Protein AF-A0A922LCE3-F1 (afdb_monomer)

Secondary structure (DSSP, 8-state):
----SPB--EE-SSTTSS-EE-GGGT-SSB-B-TTT-EE--TT-TT---EEEEEE-SS-TT-EEEEEESSSSSS-EEEEESS---SPPEE-SSSTT---EEEEETTTTEEEEESSTTSS-EEEESS-SEEEE-SSS-EEEEBTTB---

Foldseek 3Di:
DPLPAFDWDWDDPPVPPDTDTLVVLVNPGWRFQPLAAKDDQPQCPVWLWIKTKTADPVDNQKIKIWIDRHNRPHIDIAIGNGPQNFYWADDNPDDPQLWTWGAPPPFRFIWIDRHVRNDIDGPDTQFDDWDQDPPRDIATDHVPDGDD

Mean predicted aligned error: 5.99 Å

Organism: Schistosoma haematobium (NCBI:txid6185)

InterPro domains:
  IPR015943 WD40/YVTN repeat-like-containing domain superfamily [G3DSA:2.130.10.10] (3-133)
  IPR031778 Sortilin, N-terminal [PF15902] (8-133)
  IPR036278 Sialidase superfamily [SSF50939] (9-128)
  IPR050310 VPS10-related sortilin family receptors [PTHR12106] (5-132)

Solvent-accessible surface area (backbone atoms only — not comparable to full-atom values): 8826 Å² total; per-residue (Å²): 133,77,73,78,67,72,50,82,44,68,49,52,96,60,91,69,77,53,72,45,81,49,33,66,68,82,37,90,78,40,27,60,36,78,85,50,44,80,38,60,55,87,88,45,83,86,58,37,44,38,40,39,39,24,58,28,89,91,40,80,63,25,18,30,40,35,39,18,72,66,62,71,79,52,59,49,78,31,69,35,94,39,55,76,58,33,62,78,45,60,50,85,89,46,89,88,46,36,34,34,36,33,41,26,75,90,70,21,33,31,33,41,17,77,56,67,58,51,50,77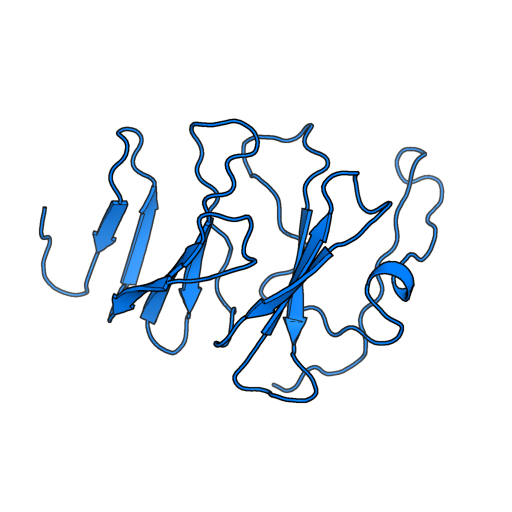,40,83,78,45,72,62,48,73,47,74,51,84,44,101,69,92,40,80,51,63,38,43,97,84,59,89,73,135

Structure (mmCIF, N/CA/C/O backbone):
data_AF-A0A922LCE3-F1
#
_entry.id   AF-A0A922LCE3-F1
#
loop_
_atom_site.group_PDB
_atom_site.id
_atom_site.type_symbol
_atom_site.label_atom_id
_atom_site.label_alt_id
_atom_site.label_comp_id
_atom_site.label_asym_id
_atom_site.label_entity_id
_atom_site.label_seq_id
_atom_site.pdbx_PDB_ins_code
_atom_site.Cartn_x
_atom_site.Cartn_y
_atom_site.Cartn_z
_atom_site.occupancy
_atom_site.B_iso_or_equiv
_atom_site.auth_seq_id
_atom_site.auth_comp_id
_atom_site.auth_asym_id
_atom_site.auth_atom_id
_atom_site.pdbx_PDB_model_num
ATOM 1 N N . SER A 1 1 ? 18.235 3.590 5.991 1.00 52.19 1 SER A N 1
ATOM 2 C CA . SER A 1 1 ? 17.608 3.653 7.325 1.00 52.19 1 SER A CA 1
ATOM 3 C C . SER A 1 1 ? 16.786 2.390 7.493 1.00 52.19 1 SER A C 1
ATOM 5 O O . SER A 1 1 ? 16.007 2.094 6.596 1.00 52.19 1 SER A O 1
ATOM 7 N N . GLY A 1 2 ? 17.032 1.598 8.541 1.00 58.19 2 GLY A N 1
ATOM 8 C CA . GLY A 1 2 ? 16.198 0.432 8.861 1.00 58.19 2 GLY A CA 1
ATOM 9 C C . GLY A 1 2 ? 14.793 0.845 9.327 1.00 58.19 2 GLY A C 1
ATOM 10 O O . GLY A 1 2 ? 14.525 2.044 9.428 1.00 58.19 2 GLY A O 1
ATOM 11 N N . PRO A 1 3 ? 13.911 -0.119 9.634 1.00 68.94 3 PRO A N 1
ATOM 12 C CA . PRO A 1 3 ? 12.499 0.151 9.912 1.00 68.94 3 PRO A CA 1
ATOM 13 C C . PRO A 1 3 ? 12.252 1.015 11.164 1.00 68.94 3 PRO A C 1
ATOM 15 O O . PRO A 1 3 ? 11.207 1.650 11.275 1.00 68.94 3 PRO A O 1
ATOM 18 N N . GLY A 1 4 ? 13.219 1.098 12.084 1.00 76.19 4 GLY A N 1
ATOM 19 C CA . GLY A 1 4 ? 13.083 1.875 13.316 1.00 76.19 4 GLY A CA 1
ATOM 20 C C . GLY A 1 4 ? 12.117 1.215 14.302 1.00 76.19 4 GLY A C 1
ATOM 21 O O . GLY A 1 4 ? 12.155 0.002 14.489 1.00 76.19 4 GLY A O 1
ATOM 22 N N . LEU A 1 5 ? 11.283 2.023 14.959 1.00 85.38 5 LEU A N 1
ATOM 23 C CA . LEU A 1 5 ? 10.246 1.551 15.882 1.00 85.38 5 LEU A CA 1
ATOM 24 C C . LEU A 1 5 ? 9.024 1.023 15.120 1.00 85.38 5 LEU A C 1
ATOM 26 O O . LEU A 1 5 ? 8.759 1.437 13.990 1.00 85.38 5 LEU A O 1
ATOM 30 N N . THR A 1 6 ? 8.255 0.146 15.765 1.00 91.75 6 THR A N 1
ATOM 31 C CA . THR A 1 6 ? 6.968 -0.319 15.239 1.00 91.75 6 THR A CA 1
ATOM 32 C C . THR A 1 6 ? 6.009 0.851 15.032 1.00 91.75 6 THR A C 1
ATOM 34 O O . THR A 1 6 ? 6.065 1.872 15.721 1.00 91.75 6 THR A O 1
ATOM 37 N N . SER A 1 7 ? 5.116 0.699 14.065 1.00 93.56 7 SER A N 1
ATOM 38 C CA . SER A 1 7 ? 4.061 1.656 13.749 1.00 93.56 7 SER A CA 1
ATOM 39 C C . SER A 1 7 ? 2.733 1.201 14.334 1.00 93.56 7 SER A C 1
ATOM 41 O O . SER A 1 7 ? 2.451 0.006 14.384 1.00 93.56 7 SER A O 1
ATOM 43 N N . ASP A 1 8 ? 1.898 2.167 14.705 1.00 94.81 8 ASP A N 1
ATOM 44 C CA . ASP A 1 8 ? 0.532 1.917 15.142 1.00 94.81 8 ASP A CA 1
ATOM 45 C C . ASP A 1 8 ? -0.476 2.561 14.197 1.00 94.81 8 ASP A C 1
ATOM 47 O O . ASP A 1 8 ? -0.274 3.686 13.737 1.00 94.81 8 ASP A O 1
ATOM 51 N N . ILE A 1 9 ? -1.587 1.863 13.954 1.00 94.94 9 ILE A N 1
ATOM 52 C CA . ILE A 1 9 ? -2.735 2.405 13.227 1.00 94.94 9 ILE A CA 1
ATOM 53 C C . ILE A 1 9 ? -3.899 2.544 14.197 1.00 94.94 9 ILE A C 1
ATOM 55 O O . ILE A 1 9 ? -4.252 1.609 14.920 1.00 94.94 9 ILE A O 1
ATOM 59 N N . TYR A 1 10 ? -4.513 3.722 14.176 1.00 96.31 10 TYR A N 1
ATOM 60 C CA . TYR A 1 10 ? -5.716 4.038 14.925 1.00 96.31 10 TYR A CA 1
ATOM 61 C C . TYR A 1 10 ? -6.835 4.405 13.955 1.00 96.31 10 TYR A C 1
ATOM 63 O O . TYR A 1 10 ? -6.602 5.104 12.969 1.00 96.31 10 TYR A O 1
ATOM 71 N N . ARG A 1 11 ? -8.056 3.969 14.257 1.00 96.19 11 ARG A N 1
ATOM 72 C CA . ARG A 1 11 ? -9.256 4.261 13.470 1.00 96.19 11 ARG A CA 1
ATOM 73 C C . ARG A 1 11 ? -10.311 4.941 14.330 1.00 96.19 11 ARG A C 1
ATOM 75 O O . ARG A 1 11 ? -10.467 4.610 15.502 1.00 96.19 11 ARG A O 1
ATOM 82 N N . SER A 1 12 ? -11.044 5.873 13.730 1.00 96.75 12 SER A N 1
ATOM 83 C CA . SER A 1 12 ? -12.212 6.513 14.328 1.00 96.75 12 SER A CA 1
ATOM 84 C C . SER A 1 12 ? -13.442 6.281 13.459 1.00 96.75 12 SER A C 1
ATOM 86 O O . SER A 1 12 ? -13.377 6.476 12.248 1.00 96.75 12 SER A O 1
ATOM 88 N N . ASP A 1 13 ? -14.564 5.945 14.092 1.00 95.88 13 ASP A N 1
ATOM 89 C CA . ASP A 1 13 ? -15.876 5.803 13.443 1.00 95.88 13 ASP A CA 1
ATOM 90 C C . ASP A 1 13 ? -16.853 6.924 13.840 1.00 95.88 13 ASP A C 1
ATOM 92 O O . ASP A 1 13 ? -18.046 6.866 13.556 1.00 95.88 13 ASP A O 1
ATOM 96 N N . ASN A 1 14 ? -16.362 7.964 14.523 1.00 96.44 14 ASN A N 1
ATOM 97 C CA . ASN A 1 14 ? -17.183 9.051 15.060 1.00 96.44 14 ASN A CA 1
ATOM 98 C C . ASN A 1 14 ? -16.578 10.438 14.799 1.00 96.44 14 ASN A C 1
ATOM 100 O O . ASN A 1 14 ? -16.614 11.320 15.661 1.00 96.44 14 ASN A O 1
ATOM 104 N N . ASN A 1 15 ? -16.051 10.633 13.587 1.00 94.19 15 ASN A N 1
ATOM 105 C CA . ASN A 1 15 ? -15.459 11.892 13.122 1.00 94.19 15 ASN A CA 1
ATOM 106 C C . ASN A 1 15 ? -14.289 12.377 13.997 1.00 94.19 15 ASN A C 1
ATOM 108 O O . ASN A 1 15 ? -14.143 13.572 14.244 1.00 94.19 15 ASN A O 1
ATOM 112 N N . GLY A 1 16 ? -13.464 11.448 14.486 1.00 96.38 16 GLY A N 1
ATOM 113 C CA . GLY A 1 16 ? -12.253 11.765 15.242 1.00 96.38 16 GLY A CA 1
ATOM 114 C C . GLY A 1 16 ? -12.477 12.098 16.717 1.00 96.38 16 GLY A C 1
ATOM 115 O O . GLY A 1 16 ? -11.551 12.579 17.362 1.00 96.38 16 GLY A O 1
ATOM 116 N N . LYS A 1 17 ? -13.670 11.855 17.279 1.00 97.81 17 LYS A N 1
ATOM 117 C CA . LYS A 1 17 ? -13.912 12.061 18.720 1.00 97.81 17 LYS A CA 1
ATOM 118 C C . LYS A 1 17 ? -13.204 11.012 19.572 1.00 97.81 17 LYS A C 1
ATOM 120 O O . LYS A 1 17 ? -12.671 11.334 20.628 1.00 97.81 17 LYS A O 1
ATOM 125 N N . THR A 1 18 ? -13.205 9.762 19.119 1.00 97.94 18 THR A N 1
ATOM 126 C CA . THR A 1 18 ? -12.469 8.663 19.749 1.00 97.94 18 THR A CA 1
ATOM 127 C C . THR A 1 18 ? -11.750 7.837 18.699 1.00 97.94 18 THR A C 1
ATOM 129 O O . THR A 1 18 ? -12.181 7.764 17.546 1.00 97.94 18 THR A O 1
ATOM 132 N N . PHE A 1 19 ? -10.672 7.185 19.122 1.00 98.00 19 PHE A N 1
ATOM 133 C CA . PHE A 1 19 ? -9.835 6.351 18.275 1.00 98.00 19 PHE A CA 1
ATOM 134 C C . PHE A 1 19 ? -9.597 4.996 18.936 1.00 98.00 19 PHE A C 1
ATOM 136 O O . PHE A 1 19 ? -9.286 4.930 20.124 1.00 98.00 19 PHE A O 1
ATOM 143 N N . THR A 1 20 ? -9.695 3.931 18.149 1.00 97.31 20 THR A N 1
ATOM 144 C CA . THR A 1 20 ? -9.369 2.563 18.557 1.00 97.31 20 THR A CA 1
ATOM 145 C C . THR A 1 20 ? -8.098 2.133 17.842 1.00 97.31 20 THR A C 1
ATOM 147 O O . THR A 1 20 ? -7.971 2.323 16.631 1.00 97.31 20 THR A O 1
ATOM 150 N N . LYS A 1 21 ? -7.144 1.559 18.581 1.00 96.31 21 LYS A N 1
ATOM 151 C CA . LYS A 1 21 ? -5.937 0.963 18.000 1.00 96.31 21 LYS A CA 1
ATOM 152 C C . LYS A 1 21 ? -6.323 -0.306 17.239 1.00 96.31 21 LYS A C 1
ATOM 154 O O . LYS A 1 21 ? -6.876 -1.224 17.834 1.00 96.31 21 LYS A O 1
ATOM 159 N N . ILE A 1 22 ? -6.017 -0.355 15.946 1.00 95.81 22 ILE A N 1
ATOM 160 C CA . ILE A 1 22 ? -6.359 -1.471 15.049 1.00 95.81 22 ILE A CA 1
ATOM 161 C C . ILE A 1 22 ? -5.128 -2.169 14.461 1.00 95.81 22 ILE A C 1
ATOM 163 O O . ILE A 1 22 ? -5.279 -3.044 13.616 1.00 95.81 22 ILE A O 1
ATOM 167 N N . THR A 1 23 ? -3.913 -1.831 14.919 1.00 95.00 23 THR A N 1
ATOM 168 C CA . THR A 1 23 ? -2.650 -2.417 14.428 1.00 95.00 23 THR A CA 1
ATOM 169 C C . THR A 1 23 ? -2.700 -3.946 14.347 1.00 95.00 23 THR A C 1
ATOM 171 O O . THR A 1 23 ? -2.267 -4.510 13.352 1.00 95.00 23 THR A O 1
ATOM 174 N N . GLN A 1 24 ? -3.314 -4.608 15.337 1.00 92.81 24 GLN A N 1
ATOM 175 C CA . GLN A 1 24 ? -3.430 -6.071 15.408 1.00 92.81 24 GLN A CA 1
ATOM 176 C C . GLN A 1 24 ? -4.091 -6.707 14.175 1.00 92.81 24 GLN A C 1
ATOM 178 O O . GLN A 1 24 ? -3.782 -7.850 13.855 1.00 92.81 24 GLN A O 1
ATOM 183 N N . GLN A 1 25 ? -4.945 -5.979 13.448 1.00 92.88 25 GLN A N 1
ATOM 184 C CA . GLN A 1 25 ? -5.568 -6.470 12.214 1.00 92.88 25 GLN A CA 1
ATOM 185 C C . GLN A 1 25 ? -4.568 -6.608 11.053 1.00 92.88 25 GLN A C 1
ATOM 187 O O . GLN A 1 25 ? -4.802 -7.384 10.134 1.00 92.88 25 GLN A O 1
ATOM 192 N N . LEU A 1 26 ? -3.453 -5.871 11.094 1.00 92.38 26 LEU A N 1
ATOM 193 C CA . LEU A 1 26 ? -2.353 -5.955 10.128 1.00 92.38 26 LEU A CA 1
ATOM 194 C C . LEU A 1 26 ? -1.208 -6.854 10.641 1.00 92.38 26 LEU A C 1
ATOM 196 O O . LEU A 1 26 ? -0.261 -7.142 9.909 1.00 92.38 26 LEU A O 1
ATOM 200 N N . GLY A 1 27 ? -1.287 -7.296 11.897 1.00 88.00 27 GLY A N 1
ATOM 201 C CA . GLY A 1 27 ? -0.236 -8.006 12.623 1.00 88.00 27 GLY A CA 1
ATOM 202 C C . GLY A 1 27 ? 0.273 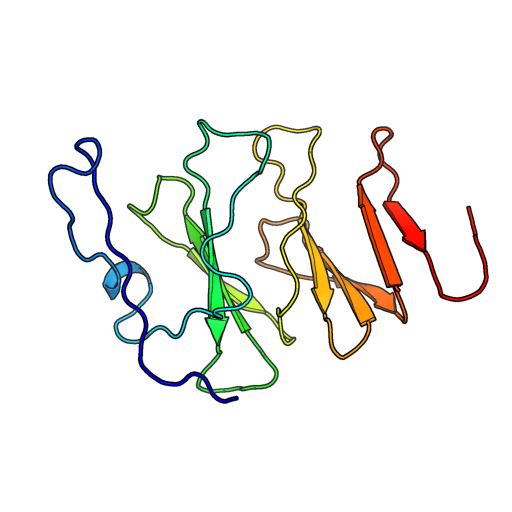-7.216 13.831 1.00 88.00 27 GLY A C 1
ATOM 203 O O . GLY A 1 27 ? 0.133 -6.000 13.918 1.00 88.00 27 GLY A O 1
ATOM 204 N N . GLU A 1 28 ? 0.873 -7.908 14.798 1.00 81.25 28 GLU A N 1
ATOM 205 C CA . GLU A 1 28 ? 1.267 -7.294 16.077 1.00 81.25 28 GLU A CA 1
ATOM 206 C C . GLU A 1 28 ? 2.435 -6.303 15.958 1.00 81.25 28 GLU A C 1
ATOM 208 O O . GLU A 1 28 ? 2.550 -5.387 16.769 1.00 81.25 28 GLU A O 1
ATOM 213 N N . SER A 1 29 ? 3.300 -6.469 14.954 1.00 89.75 29 SER A N 1
ATOM 214 C CA . SER A 1 29 ? 4.457 -5.603 14.709 1.00 89.75 29 SER A CA 1
ATOM 215 C C . SER A 1 29 ? 4.564 -5.266 13.227 1.00 89.75 29 SER A C 1
ATOM 217 O O . SER A 1 29 ? 5.059 -6.058 12.428 1.00 89.75 29 SER A O 1
ATOM 219 N N . ILE A 1 30 ? 4.098 -4.072 12.861 1.00 93.81 30 ILE A N 1
ATOM 220 C CA . ILE A 1 30 ? 4.245 -3.518 11.512 1.00 93.81 30 ILE A CA 1
ATOM 221 C C . ILE A 1 30 ? 5.200 -2.328 11.532 1.00 93.81 30 ILE A C 1
ATOM 223 O O . ILE A 1 30 ? 5.320 -1.619 12.530 1.00 93.81 30 ILE A O 1
ATOM 227 N N . TYR A 1 31 ? 5.860 -2.083 10.407 1.00 94.94 31 TYR A N 1
ATOM 228 C CA . TYR A 1 31 ? 6.804 -0.983 10.243 1.00 94.94 31 TYR A CA 1
ATOM 229 C C . TYR A 1 31 ? 6.434 -0.246 8.966 1.00 94.94 31 TYR A C 1
ATOM 231 O O . TYR A 1 31 ? 6.884 -0.612 7.882 1.00 94.94 31 TYR A O 1
ATOM 239 N N . ILE A 1 32 ? 5.553 0.744 9.087 1.00 94.12 32 ILE A N 1
ATOM 240 C CA . ILE A 1 32 ? 5.053 1.503 7.942 1.00 94.12 32 ILE A CA 1
ATOM 241 C C . ILE A 1 32 ? 6.198 2.348 7.384 1.00 94.12 32 ILE A C 1
ATOM 243 O O . ILE A 1 32 ? 6.895 3.049 8.124 1.00 94.12 32 ILE A O 1
ATOM 247 N N . ARG A 1 33 ? 6.390 2.294 6.065 1.00 91.44 33 ARG A N 1
ATOM 248 C CA . ARG A 1 33 ? 7.351 3.141 5.360 1.00 91.44 33 ARG A CA 1
ATOM 249 C C . ARG A 1 33 ? 6.915 4.595 5.469 1.00 91.44 33 ARG A C 1
ATOM 251 O O . ARG A 1 33 ? 5.821 4.963 5.035 1.00 91.44 33 ARG A O 1
ATOM 258 N N . ARG A 1 34 ? 7.767 5.434 6.060 1.00 87.62 34 ARG A N 1
ATOM 259 C CA . ARG A 1 34 ? 7.446 6.849 6.311 1.00 87.62 34 ARG A CA 1
ATOM 260 C C . ARG A 1 34 ? 7.270 7.627 5.013 1.00 87.62 34 ARG A C 1
ATOM 262 O O . ARG A 1 34 ? 6.443 8.529 4.962 1.00 87.62 34 ARG A O 1
ATOM 269 N N . GLU A 1 35 ? 8.026 7.256 3.986 1.00 86.88 35 GLU A N 1
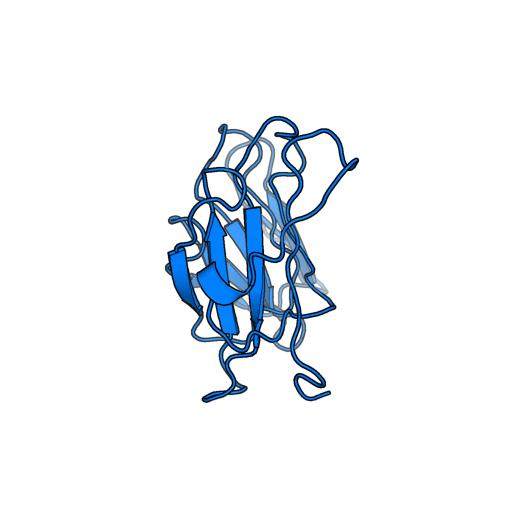ATOM 270 C CA . GLU A 1 35 ? 7.950 7.820 2.643 1.00 86.88 35 GLU A CA 1
ATOM 271 C C . GLU A 1 35 ? 6.595 7.559 1.968 1.00 86.88 35 GLU A C 1
ATOM 273 O O . GLU A 1 35 ? 6.143 8.380 1.171 1.00 86.88 35 GLU A O 1
ATOM 278 N N . ASN A 1 36 ? 5.910 6.468 2.331 1.00 90.38 36 ASN A N 1
ATOM 279 C CA . ASN A 1 36 ? 4.625 6.088 1.754 1.00 90.38 36 ASN A CA 1
ATOM 280 C C . ASN A 1 36 ? 3.432 6.571 2.578 1.00 90.38 36 ASN A C 1
ATOM 282 O O . ASN A 1 36 ? 2.452 7.036 1.994 1.00 90.38 36 ASN A O 1
ATOM 286 N N . GLY A 1 37 ? 3.500 6.432 3.906 1.00 88.88 37 GLY A N 1
ATOM 287 C CA . GLY A 1 37 ? 2.370 6.677 4.798 1.00 88.88 37 GLY A CA 1
ATOM 288 C C . GLY A 1 37 ? 1.152 5.808 4.460 1.00 88.88 37 GLY A C 1
ATOM 289 O O . GLY A 1 37 ? 1.280 4.656 4.046 1.00 88.88 37 GLY A O 1
ATOM 290 N N . LEU A 1 38 ? -0.039 6.379 4.646 1.00 93.00 38 LEU A N 1
ATOM 291 C CA . LEU A 1 38 ? -1.315 5.777 4.264 1.00 93.00 38 LEU A CA 1
ATOM 292 C C . LEU A 1 38 ? -1.754 6.351 2.915 1.00 93.00 38 LEU A C 1
ATOM 294 O O . LEU A 1 38 ? -1.892 7.567 2.767 1.00 93.00 38 LEU A O 1
ATOM 298 N N . GLN A 1 39 ? -1.968 5.477 1.935 1.00 94.62 39 GLN A N 1
ATOM 299 C CA . GLN A 1 39 ? -2.262 5.858 0.557 1.00 94.62 39 GLN A CA 1
ATOM 300 C C . GLN A 1 39 ? -3.700 5.532 0.179 1.00 94.62 39 GLN A C 1
ATOM 302 O O . GLN A 1 39 ? -4.308 4.604 0.705 1.00 94.62 39 GLN A O 1
ATOM 307 N N . ARG A 1 40 ? -4.256 6.324 -0.737 1.00 93.56 40 ARG A N 1
ATOM 308 C CA . ARG A 1 40 ? -5.629 6.179 -1.224 1.00 93.56 40 ARG A CA 1
ATOM 309 C C . ARG A 1 40 ? -5.767 6.729 -2.634 1.00 93.56 40 ARG A C 1
ATOM 311 O O . ARG A 1 40 ? -4.976 7.578 -3.056 1.00 93.56 40 ARG A O 1
ATOM 318 N N . HIS A 1 41 ? -6.849 6.353 -3.302 1.00 91.12 41 HIS A N 1
ATOM 319 C CA . HIS A 1 41 ? -7.272 6.965 -4.560 1.00 91.12 41 HIS A CA 1
ATOM 320 C C . HIS A 1 41 ? -7.494 8.474 -4.393 1.00 91.12 41 HIS A C 1
ATOM 322 O O . HIS A 1 41 ? -8.422 8.918 -3.716 1.00 91.12 41 HIS A O 1
ATOM 328 N N . GLN A 1 42 ? -6.657 9.287 -5.041 1.00 83.25 42 GLN A N 1
ATOM 329 C CA . GLN A 1 42 ? -6.659 10.750 -4.871 1.00 83.25 42 GLN A CA 1
ATOM 330 C C . GLN A 1 42 ? -7.978 11.407 -5.321 1.00 83.25 42 GLN A C 1
ATOM 332 O O . GLN A 1 42 ? -8.398 12.414 -4.747 1.00 83.25 42 GLN A O 1
ATOM 337 N N . ASN A 1 43 ? -8.654 10.804 -6.304 1.00 84.31 43 ASN A N 1
ATOM 338 C CA . ASN A 1 43 ? -9.889 11.318 -6.903 1.00 84.31 43 ASN A CA 1
ATOM 339 C C . ASN A 1 43 ? -11.170 10.696 -6.319 1.00 84.31 43 ASN A C 1
ATOM 341 O O . ASN A 1 43 ? -12.262 11.061 -6.742 1.00 84.31 43 ASN A O 1
ATOM 345 N N . GLN A 1 44 ? -11.064 9.773 -5.357 1.00 88.25 44 GLN A N 1
ATOM 346 C CA . GLN A 1 44 ? -12.200 9.009 -4.823 1.00 88.25 44 GLN A CA 1
ATOM 347 C C . GLN A 1 44 ? -12.264 9.177 -3.302 1.00 88.25 44 GLN A C 1
ATOM 349 O O . GLN A 1 44 ? -11.937 8.280 -2.531 1.00 88.25 44 GLN A O 1
ATOM 354 N N . ARG A 1 45 ? -12.607 10.391 -2.856 1.00 82.50 45 ARG A N 1
ATOM 355 C CA . ARG A 1 45 ? -12.511 10.794 -1.438 1.00 82.50 45 ARG A CA 1
ATOM 356 C C . ARG A 1 45 ? -13.484 10.065 -0.513 1.00 82.50 45 ARG A C 1
ATOM 358 O O . ARG A 1 45 ? -13.228 10.024 0.685 1.00 82.50 45 ARG A O 1
ATOM 365 N N . ASP A 1 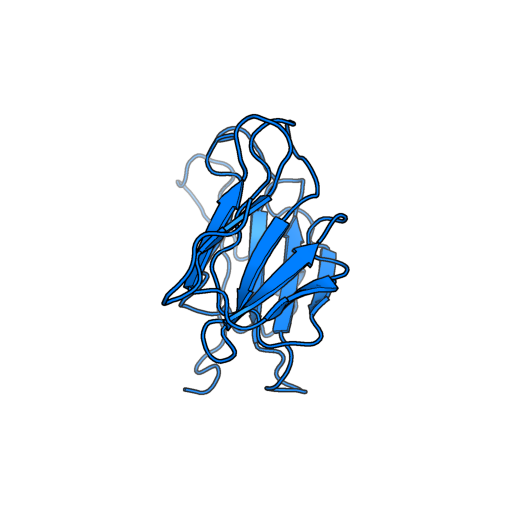46 ? -14.575 9.549 -1.066 1.00 88.94 46 ASP A N 1
ATOM 366 C CA . ASP A 1 46 ? -15.588 8.734 -0.396 1.00 88.94 46 ASP A CA 1
ATOM 367 C C . ASP A 1 46 ? -15.212 7.244 -0.337 1.00 88.94 46 ASP A C 1
ATOM 369 O O . ASP A 1 46 ? -15.907 6.465 0.316 1.00 88.94 46 ASP A O 1
ATOM 373 N N . SER A 1 47 ? -14.126 6.841 -1.007 1.00 93.25 47 SER A N 1
ATOM 374 C CA . SER A 1 47 ? -13.630 5.471 -0.952 1.00 93.25 47 SER A CA 1
ATOM 375 C C . SER A 1 47 ? -13.157 5.109 0.453 1.00 93.25 47 SER A C 1
ATOM 377 O O . SER A 1 47 ? -12.509 5.895 1.149 1.00 93.25 47 SER A O 1
ATOM 379 N N . LYS A 1 48 ? -13.462 3.870 0.831 1.00 95.00 48 LYS A N 1
ATOM 380 C CA . LYS A 1 48 ? -12.953 3.205 2.028 1.00 95.00 48 LYS A CA 1
ATOM 381 C C . LYS A 1 48 ? -11.705 2.362 1.748 1.00 95.00 48 LYS A C 1
ATOM 383 O O . LYS A 1 48 ? -11.169 1.764 2.677 1.00 95.00 48 LYS A O 1
ATOM 388 N N . GLU A 1 49 ? -11.254 2.334 0.494 1.00 96.56 49 GLU A N 1
ATOM 389 C CA . GLU A 1 49 ? -10.077 1.588 0.080 1.00 96.56 49 GLU A CA 1
ATOM 390 C C . GLU A 1 49 ? -8.792 2.348 0.417 1.00 96.56 49 GLU A C 1
ATOM 392 O O . GLU A 1 49 ? -8.595 3.483 -0.035 1.00 96.56 49 GLU A O 1
ATOM 397 N N . LEU A 1 50 ? -7.925 1.728 1.218 1.00 96.25 50 LEU A N 1
ATOM 398 C CA . LEU A 1 50 ? -6.667 2.310 1.683 1.00 96.25 50 LEU A CA 1
ATOM 399 C C . LEU A 1 50 ? -5.531 1.296 1.554 1.00 96.25 50 LEU A C 1
ATOM 401 O O . LEU A 1 50 ? -5.720 0.097 1.750 1.00 96.25 50 LEU A O 1
ATOM 405 N N . PHE A 1 51 ? -4.333 1.812 1.298 1.00 97.44 51 PHE A N 1
ATOM 406 C CA . PHE A 1 51 ? -3.114 1.034 1.120 1.00 97.44 51 PHE A CA 1
ATOM 407 C C . PHE A 1 51 ? -2.077 1.479 2.145 1.00 97.44 51 PHE A C 1
ATOM 409 O O . PHE A 1 51 ? -1.834 2.675 2.327 1.00 97.44 51 PHE A O 1
ATOM 416 N N . VAL A 1 52 ? -1.437 0.517 2.795 1.00 97.06 52 VAL A N 1
ATOM 417 C CA . VAL A 1 52 ? -0.339 0.748 3.733 1.00 97.06 52 VAL A CA 1
ATOM 418 C C . VAL A 1 52 ? 0.848 -0.086 3.288 1.00 97.06 52 VAL A C 1
ATOM 420 O O . VAL A 1 52 ? 0.729 -1.290 3.077 1.00 97.06 52 VAL A O 1
ATOM 423 N N . ILE A 1 53 ? 2.001 0.561 3.144 1.00 96.44 53 ILE A N 1
ATOM 424 C CA . ILE A 1 53 ? 3.234 -0.095 2.715 1.00 96.44 53 ILE A CA 1
ATOM 425 C C . ILE A 1 53 ? 4.165 -0.196 3.916 1.00 96.44 53 ILE A C 1
ATOM 427 O O . ILE A 1 53 ? 4.454 0.797 4.585 1.00 96.44 53 ILE A O 1
ATOM 431 N N . CYS A 1 54 ? 4.647 -1.404 4.173 1.00 95.62 54 CYS A N 1
ATOM 432 C CA . CYS A 1 54 ? 5.507 -1.732 5.296 1.00 95.62 54 CYS A CA 1
ATOM 433 C C . CYS A 1 54 ? 6.845 -2.305 4.823 1.00 95.62 54 CYS A C 1
ATOM 435 O O . CYS A 1 54 ? 6.959 -2.888 3.739 1.00 95.62 54 CYS A O 1
ATOM 437 N N . TYR A 1 55 ? 7.864 -2.184 5.672 1.00 94.50 55 TYR A N 1
ATOM 438 C CA . TYR A 1 55 ? 9.068 -2.998 5.544 1.00 94.50 55 TYR A CA 1
ATOM 439 C C . TYR A 1 55 ? 8.717 -4.478 5.722 1.00 94.50 55 TYR A C 1
ATOM 441 O O . TYR A 1 55 ? 7.899 -4.833 6.574 1.00 94.50 55 TYR A O 1
ATOM 449 N N . ASP A 1 56 ? 9.369 -5.335 4.944 1.00 93.69 56 ASP A N 1
ATOM 450 C CA . ASP A 1 56 ? 9.460 -6.755 5.254 1.00 93.69 56 ASP A CA 1
ATOM 451 C C . ASP A 1 56 ? 10.667 -6.957 6.188 1.00 93.69 56 ASP A C 1
ATOM 453 O O . ASP A 1 56 ? 11.811 -6.666 5.829 1.00 93.69 56 ASP A O 1
ATOM 457 N N . VAL A 1 57 ? 10.392 -7.366 7.429 1.00 89.88 57 VAL A N 1
ATOM 458 C CA . VAL A 1 57 ? 11.404 -7.526 8.489 1.00 89.88 57 VAL A CA 1
ATOM 459 C C . VAL A 1 57 ? 12.288 -8.743 8.226 1.00 89.88 57 VAL A C 1
ATOM 461 O O . VAL A 1 57 ? 13.456 -8.748 8.609 1.00 89.88 57 VAL A O 1
ATOM 464 N N . GLU A 1 58 ? 11.750 -9.755 7.546 1.00 91.00 58 GLU A N 1
ATOM 465 C CA . GLU A 1 58 ? 12.478 -10.975 7.204 1.00 91.00 58 GLU A CA 1
ATOM 466 C C . GLU A 1 58 ? 13.341 -10.770 5.957 1.00 91.00 58 GLU A C 1
ATOM 468 O O . GLU A 1 58 ? 14.384 -11.408 5.804 1.00 91.00 58 GLU A O 1
ATOM 473 N N . ASN A 1 59 ? 12.938 -9.855 5.068 1.00 92.69 59 ASN A N 1
ATOM 474 C CA . ASN A 1 59 ? 13.668 -9.573 3.842 1.00 92.69 59 ASN A CA 1
ATOM 475 C C . ASN A 1 59 ? 13.637 -8.090 3.446 1.00 92.69 59 ASN A C 1
ATOM 477 O O . ASN A 1 59 ? 12.714 -7.603 2.799 1.00 92.69 59 ASN A O 1
ATOM 481 N N . THR A 1 60 ? 14.739 -7.388 3.706 1.00 90.19 60 THR A N 1
ATOM 482 C CA . THR A 1 60 ? 14.876 -5.947 3.432 1.00 90.19 60 THR A CA 1
ATOM 483 C C . THR A 1 60 ? 14.874 -5.566 1.947 1.00 90.19 60 THR A C 1
ATOM 485 O O . THR A 1 60 ? 14.755 -4.382 1.626 1.00 90.19 60 THR A O 1
ATOM 488 N N . THR A 1 61 ? 14.994 -6.543 1.040 1.00 92.62 61 THR A N 1
ATOM 489 C CA . THR A 1 61 ? 14.878 -6.341 -0.418 1.00 92.62 61 THR A CA 1
ATOM 490 C C . THR A 1 61 ? 13.431 -6.396 -0.911 1.00 92.62 61 THR A C 1
ATOM 492 O O . THR A 1 61 ? 13.162 -6.106 -2.073 1.00 92.62 61 THR A O 1
ATOM 495 N N . ARG A 1 62 ? 12.494 -6.743 -0.025 1.00 95.00 62 ARG A N 1
ATOM 496 C CA . ARG A 1 62 ? 11.060 -6.838 -0.288 1.00 95.00 62 ARG A CA 1
ATOM 497 C C . ARG A 1 62 ? 10.296 -5.788 0.507 1.00 95.00 62 ARG A C 1
ATOM 499 O O . ARG A 1 62 ? 10.842 -5.048 1.331 1.00 95.00 62 ARG A O 1
ATOM 506 N N . SER A 1 63 ? 9.006 -5.691 0.227 1.00 96.19 63 SER A N 1
ATOM 507 C CA . SER A 1 63 ? 8.068 -4.899 1.020 1.00 96.19 63 SER A CA 1
ATOM 508 C C . SER A 1 63 ? 6.802 -5.698 1.266 1.00 96.19 63 SER A C 1
ATOM 510 O O . SER A 1 63 ? 6.505 -6.647 0.544 1.00 96.19 63 SER A O 1
ATOM 512 N N . MET A 1 64 ? 6.037 -5.292 2.270 1.00 96.62 64 MET A N 1
ATOM 513 C CA . MET A 1 64 ? 4.682 -5.790 2.472 1.00 96.62 64 MET A CA 1
ATOM 514 C C . MET A 1 64 ? 3.702 -4.682 2.120 1.00 96.62 64 MET A C 1
ATOM 516 O O . MET A 1 64 ? 3.924 -3.527 2.482 1.00 96.62 64 MET A O 1
ATOM 520 N N . ILE A 1 65 ? 2.617 -5.032 1.442 1.00 97.62 65 ILE A N 1
ATOM 521 C CA . ILE A 1 65 ? 1.490 -4.130 1.230 1.00 97.62 65 ILE A CA 1
ATOM 522 C C . ILE A 1 65 ? 0.263 -4.694 1.938 1.00 97.62 65 ILE A C 1
ATOM 524 O O . ILE A 1 65 ? 0.012 -5.900 1.913 1.00 97.62 65 ILE A O 1
ATOM 528 N N . PHE A 1 66 ? -0.464 -3.809 2.606 1.00 97.69 66 PHE A N 1
ATOM 529 C CA . PHE A 1 66 ? -1.736 -4.092 3.245 1.00 97.69 66 PHE A CA 1
ATOM 530 C C . PHE A 1 66 ? -2.811 -3.255 2.570 1.00 97.69 66 PHE A C 1
ATOM 532 O O . PHE A 1 66 ? -2.632 -2.046 2.409 1.00 97.69 66 PHE A O 1
ATOM 539 N N . VAL A 1 67 ? -3.916 -3.892 2.199 1.00 97.56 67 VAL A N 1
ATOM 540 C CA . VAL A 1 67 ? -5.050 -3.245 1.536 1.00 97.56 67 VAL A CA 1
ATOM 541 C C . VAL A 1 67 ? -6.302 -3.498 2.352 1.00 97.56 67 VAL A C 1
ATOM 543 O O . VAL A 1 67 ? -6.554 -4.619 2.779 1.00 97.56 67 VAL A O 1
ATOM 546 N N . THR A 1 68 ? -7.082 -2.457 2.587 1.00 97.31 68 THR A N 1
ATOM 547 C CA . THR A 1 68 ? -8.437 -2.567 3.132 1.00 97.31 68 THR A CA 1
ATOM 548 C C . THR A 1 68 ? -9.400 -2.007 2.108 1.00 97.31 68 THR A C 1
ATOM 550 O O . THR A 1 68 ? -9.058 -1.023 1.465 1.00 97.31 68 THR A O 1
ATOM 553 N N . GLU A 1 69 ? -10.587 -2.592 1.978 1.00 96.44 69 GLU A N 1
ATOM 554 C CA . GLU A 1 69 ? -11.685 -2.079 1.141 1.00 96.44 69 GLU A CA 1
ATOM 555 C C . GLU A 1 69 ? -12.839 -1.511 1.995 1.00 96.44 69 GLU A C 1
ATOM 557 O O . GLU A 1 69 ? -13.773 -0.889 1.487 1.00 96.44 69 GLU A O 1
ATOM 562 N N . ASP A 1 70 ? -12.772 -1.691 3.318 1.00 96.06 70 ASP A N 1
ATOM 563 C CA . ASP A 1 70 ? -13.856 -1.425 4.269 1.00 96.06 70 ASP A CA 1
ATOM 564 C C . ASP A 1 70 ? -13.484 -0.395 5.351 1.00 96.06 70 ASP A C 1
ATOM 566 O O . ASP A 1 70 ? -14.134 -0.303 6.399 1.00 96.06 70 ASP A O 1
ATOM 570 N N . GLY A 1 71 ? -12.468 0.429 5.077 1.00 94.56 71 GLY A N 1
ATOM 571 C CA . GLY A 1 71 ? -12.076 1.559 5.917 1.00 94.56 71 GLY A CA 1
ATOM 572 C C . GLY A 1 71 ? -11.228 1.143 7.113 1.00 94.56 71 GLY A C 1
ATOM 573 O O . GLY A 1 71 ? -11.219 1.834 8.131 1.00 94.56 71 GLY A O 1
ATOM 574 N N . GLY A 1 72 ? -10.536 0.010 7.004 1.00 95.38 72 GLY A N 1
ATOM 575 C CA . GLY A 1 72 ? -9.711 -0.561 8.058 1.00 95.38 72 GLY A CA 1
ATOM 576 C C . GLY A 1 72 ? -10.523 -1.341 9.086 1.00 95.38 72 GLY A C 1
ATOM 577 O O . GLY A 1 72 ? -10.242 -1.249 10.279 1.00 95.38 72 GLY A O 1
ATOM 578 N N . SER A 1 73 ? -11.580 -2.039 8.660 1.00 94.75 73 SER A N 1
ATOM 579 C CA . SER A 1 73 ? -12.224 -3.087 9.469 1.00 94.75 73 SER A CA 1
ATOM 580 C C . SER A 1 73 ? -11.541 -4.434 9.236 1.00 94.75 73 SER A C 1
ATOM 582 O O . SER A 1 73 ? -11.326 -5.183 10.187 1.00 94.75 73 SER A O 1
ATOM 584 N N . THR A 1 74 ? -11.173 -4.713 7.986 1.00 95.88 74 THR A N 1
ATOM 585 C CA . THR A 1 74 ? -10.395 -5.877 7.564 1.00 95.88 74 THR A CA 1
ATOM 586 C C . THR A 1 74 ? -9.263 -5.452 6.630 1.00 95.88 74 THR A C 1
ATOM 588 O O . THR A 1 74 ? -9.338 -4.413 5.970 1.00 95.88 74 THR A O 1
ATOM 591 N N . TRP A 1 75 ? -8.187 -6.241 6.612 1.00 97.12 75 TRP A N 1
ATOM 592 C CA . TRP A 1 75 ? -6.990 -5.976 5.819 1.00 97.12 75 TRP A CA 1
ATOM 593 C C . TRP A 1 75 ? -6.502 -7.255 5.147 1.00 97.12 75 TRP A C 1
ATOM 595 O O . TRP A 1 75 ? -6.397 -8.303 5.783 1.00 97.12 75 TRP A O 1
ATOM 605 N N . GLU A 1 76 ? -6.146 -7.153 3.873 1.00 97.06 76 GLU A N 1
ATOM 606 C CA . GLU A 1 76 ? -5.461 -8.191 3.118 1.00 97.06 76 GLU A CA 1
ATOM 607 C C . GLU A 1 76 ? -3.972 -7.854 3.015 1.00 97.06 76 GLU A C 1
ATOM 609 O O . GLU A 1 76 ? -3.597 -6.725 2.699 1.00 97.06 76 GLU A O 1
ATOM 614 N N . ARG A 1 77 ? -3.112 -8.840 3.283 1.00 96.50 77 ARG A N 1
ATOM 615 C CA . ARG A 1 77 ? -1.651 -8.707 3.240 1.00 96.50 77 ARG A CA 1
ATOM 616 C C . ARG A 1 77 ? -1.101 -9.372 1.983 1.00 96.50 77 ARG A C 1
ATOM 618 O O . ARG A 1 77 ? -1.439 -10.514 1.698 1.00 96.50 77 ARG A O 1
ATOM 625 N N . SER A 1 78 ? -0.183 -8.703 1.289 1.00 97.25 78 SER A N 1
ATOM 626 C CA . SER A 1 78 ? 0.548 -9.256 0.142 1.00 97.25 78 SER A CA 1
ATOM 627 C C . SER A 1 78 ? 2.042 -8.942 0.210 1.00 97.25 78 SER A C 1
ATOM 629 O O . SER A 1 78 ? 2.454 -7.890 0.707 1.00 97.25 78 SER A O 1
ATOM 631 N N . SER A 1 79 ? 2.869 -9.873 -0.272 1.00 96.75 79 SER A N 1
ATOM 632 C CA . SER A 1 79 ? 4.318 -9.685 -0.390 1.00 96.75 79 SER A CA 1
ATOM 633 C C . SER A 1 79 ? 4.669 -9.033 -1.719 1.00 96.75 79 SER A C 1
ATOM 635 O O . SER A 1 79 ? 4.257 -9.517 -2.772 1.00 96.75 79 SER A O 1
ATOM 637 N N . VAL A 1 80 ? 5.496 -7.997 -1.679 1.00 97.44 80 VAL A N 1
ATOM 638 C CA . VAL A 1 80 ? 5.991 -7.288 -2.858 1.00 97.44 80 VAL A CA 1
ATOM 639 C C . VAL A 1 80 ? 7.454 -7.684 -3.083 1.00 97.44 80 VAL A C 1
ATOM 641 O O . VAL A 1 80 ? 8.275 -7.488 -2.184 1.00 97.44 80 VAL A O 1
ATOM 644 N N . PRO A 1 81 ? 7.821 -8.240 -4.254 1.00 96.06 81 PRO A N 1
ATOM 645 C CA . PRO A 1 81 ? 9.138 -8.845 -4.478 1.00 96.06 81 PRO A CA 1
ATOM 646 C C . PRO A 1 81 ? 10.277 -7.829 -4.692 1.00 96.06 81 PRO A C 1
ATOM 648 O O . PRO A 1 81 ? 11.352 -8.217 -5.139 1.00 96.06 81 PRO A O 1
ATOM 651 N N . PHE A 1 82 ? 10.051 -6.550 -4.387 1.00 96.25 82 PHE A N 1
ATOM 652 C CA . PHE A 1 82 ? 11.016 -5.455 -4.499 1.00 96.25 82 PHE A CA 1
ATOM 653 C C . PHE A 1 82 ? 10.784 -4.415 -3.390 1.00 96.25 82 PHE A C 1
ATOM 655 O O . PHE A 1 82 ? 9.831 -4.498 -2.601 1.00 96.25 82 PHE A O 1
ATOM 662 N N . VAL A 1 83 ? 11.652 -3.406 -3.324 1.00 95.44 83 VAL A N 1
ATOM 663 C CA . VAL A 1 83 ? 11.500 -2.290 -2.388 1.00 95.44 83 VAL A CA 1
ATOM 664 C C . VAL A 1 83 ? 10.472 -1.303 -2.943 1.00 95.44 83 VAL A C 1
ATOM 666 O O . VAL A 1 83 ? 10.771 -0.468 -3.790 1.00 95.44 83 VAL A O 1
ATOM 669 N N . LEU A 1 84 ? 9.242 -1.374 -2.439 1.00 95.88 84 LEU A N 1
ATOM 670 C CA . LEU A 1 84 ? 8.161 -0.464 -2.799 1.00 95.88 84 LEU A CA 1
ATOM 671 C C . LEU A 1 84 ? 8.340 0.880 -2.074 1.00 95.88 84 LEU A C 1
ATOM 673 O O . LEU A 1 84 ? 7.696 1.127 -1.060 1.00 95.88 84 LEU A O 1
ATOM 677 N N . SER A 1 85 ? 9.263 1.719 -2.550 1.00 92.69 85 SER A N 1
ATOM 678 C CA . SER A 1 85 ? 9.554 3.032 -1.945 1.00 92.69 85 SER A CA 1
ATOM 679 C C . SER A 1 85 ? 8.773 4.187 -2.574 1.00 92.69 85 SER A C 1
ATOM 681 O O . SER A 1 85 ? 8.532 5.193 -1.916 1.00 92.69 85 SER A O 1
ATOM 683 N N . GLY A 1 86 ? 8.352 4.051 -3.833 1.00 92.50 86 GLY A N 1
ATOM 684 C CA . GLY A 1 86 ? 7.609 5.089 -4.539 1.00 92.50 86 GLY A CA 1
ATOM 685 C C . GLY A 1 86 ? 6.157 5.219 -4.086 1.00 92.50 86 GLY A C 1
ATOM 686 O O . GLY A 1 86 ? 5.534 4.270 -3.604 1.00 92.50 86 GLY A O 1
ATOM 687 N N . GLN A 1 87 ? 5.594 6.407 -4.299 1.00 93.94 87 GLN A N 1
ATOM 688 C CA . GLN A 1 87 ? 4.163 6.671 -4.143 1.00 93.94 87 GLN A CA 1
ATOM 689 C C . GLN A 1 87 ? 3.334 5.864 -5.154 1.00 93.94 87 GLN A C 1
ATOM 691 O O . GLN A 1 87 ? 3.697 5.775 -6.328 1.00 93.94 87 GLN A O 1
ATOM 696 N N . LEU A 1 88 ? 2.195 5.327 -4.715 1.00 95.19 88 LEU A N 1
ATOM 697 C CA . LEU A 1 88 ? 1.246 4.635 -5.579 1.00 95.19 88 LEU A CA 1
ATOM 698 C C . LEU A 1 88 ? 0.472 5.650 -6.424 1.00 95.19 88 LEU A C 1
ATOM 700 O O . LEU A 1 88 ? -0.142 6.594 -5.918 1.00 95.19 88 LEU A O 1
ATOM 704 N N . ARG A 1 89 ? 0.470 5.435 -7.738 1.00 94.62 89 ARG A N 1
ATOM 705 C CA . ARG A 1 89 ? -0.354 6.180 -8.689 1.00 94.62 89 ARG A CA 1
ATOM 706 C C . ARG A 1 89 ? -1.483 5.296 -9.184 1.00 94.62 89 ARG A C 1
ATOM 708 O O . ARG A 1 89 ? -1.288 4.427 -10.033 1.00 94.62 89 ARG A O 1
ATOM 715 N N . PHE A 1 90 ? -2.671 5.559 -8.666 1.00 93.81 90 PHE A N 1
ATOM 716 C CA . PHE A 1 90 ? -3.892 4.836 -9.002 1.00 93.81 90 PHE A CA 1
ATOM 717 C C . PHE A 1 90 ? -4.455 5.263 -10.358 1.00 93.81 90 PHE A C 1
ATOM 719 O O . PHE A 1 90 ? -4.392 6.444 -10.721 1.00 93.81 90 PHE A O 1
ATOM 726 N N . TYR A 1 91 ? -5.012 4.308 -11.103 1.00 92.19 91 TYR A N 1
ATOM 727 C CA . TYR A 1 91 ? -5.664 4.593 -12.375 1.00 92.19 91 TYR A CA 1
ATOM 728 C C . TYR A 1 91 ? -6.908 5.480 -12.172 1.00 92.19 91 TYR A C 1
ATOM 730 O O . TYR A 1 91 ? -7.810 5.120 -11.417 1.00 92.19 91 TYR A O 1
ATOM 738 N N . PRO A 1 92 ? -6.997 6.653 -12.827 1.00 88.88 92 PRO A N 1
ATOM 739 C CA . PRO A 1 92 ? -7.972 7.669 -12.432 1.00 88.88 92 PRO A CA 1
ATOM 740 C C . PRO A 1 92 ? -9.350 7.546 -13.098 1.00 88.88 92 PRO A C 1
ATOM 742 O O . PRO A 1 92 ? -10.246 8.298 -12.724 1.00 88.88 92 PRO A O 1
ATOM 745 N N . ARG A 1 93 ? -9.523 6.696 -14.123 1.00 85.25 93 ARG A N 1
ATOM 746 C CA . ARG A 1 93 ? -10.742 6.703 -14.964 1.00 85.25 93 ARG A CA 1
ATOM 747 C C . ARG A 1 93 ? -11.837 5.762 -14.486 1.00 85.25 93 ARG A C 1
ATOM 749 O O . ARG A 1 93 ? -12.995 5.971 -14.828 1.00 85.25 93 ARG A O 1
ATOM 756 N N . GLU A 1 94 ? -11.474 4.745 -13.725 1.00 88.19 94 GLU A N 1
ATOM 757 C CA . GLU A 1 94 ? -12.410 3.757 -13.213 1.00 88.19 94 GLU A CA 1
ATOM 758 C C . GLU A 1 94 ? -12.422 3.827 -11.687 1.00 88.19 94 GLU A C 1
ATOM 760 O O . GLU A 1 94 ? -11.376 3.887 -11.032 1.00 88.19 94 GLU A O 1
ATOM 765 N N . ARG A 1 95 ? -13.635 3.884 -11.126 1.00 90.75 95 ARG A N 1
ATOM 766 C CA . ARG A 1 95 ? -13.841 3.906 -9.679 1.00 90.75 95 ARG A CA 1
ATOM 767 C C . ARG A 1 95 ? -13.331 2.586 -9.107 1.00 90.75 95 ARG A C 1
ATOM 769 O O . ARG A 1 95 ? -13.749 1.535 -9.571 1.00 90.75 95 ARG A O 1
ATOM 776 N N . LEU A 1 96 ? -12.455 2.671 -8.108 1.00 90.50 96 LEU A N 1
ATOM 777 C CA . LEU A 1 96 ? -11.785 1.530 -7.480 1.00 90.50 96 LEU A CA 1
ATOM 778 C C . LEU A 1 96 ? -11.104 0.591 -8.491 1.00 90.50 96 LEU A C 1
ATOM 780 O O . LEU A 1 96 ? -11.129 -0.624 -8.333 1.00 90.50 96 LEU A O 1
ATOM 784 N N . SER A 1 97 ? -10.509 1.148 -9.553 1.00 94.06 97 SER A N 1
ATOM 785 C CA . SER A 1 97 ? -9.705 0.341 -10.471 1.00 94.06 97 SER A CA 1
ATOM 786 C C . SER A 1 97 ? -8.528 -0.294 -9.724 1.00 94.06 97 SER A C 1
ATOM 788 O O . SER A 1 97 ? -7.806 0.435 -9.035 1.00 94.06 97 SER A O 1
ATOM 790 N N . PRO A 1 98 ? -8.259 -1.597 -9.914 1.00 94.44 98 PRO A N 1
ATOM 791 C CA . PRO A 1 98 ? -7.180 -2.282 -9.210 1.00 94.44 98 PRO A CA 1
ATOM 792 C C . PRO A 1 98 ? -5.787 -1.951 -9.765 1.00 94.44 98 PRO A C 1
ATOM 794 O O . PRO A 1 98 ? -4.784 -2.545 -9.366 1.00 94.44 98 PRO A O 1
ATOM 797 N N . TRP A 1 99 ? -5.714 -1.044 -10.742 1.00 95.50 99 TRP A N 1
ATOM 798 C CA . TRP A 1 99 ? -4.501 -0.734 -11.478 1.00 95.50 99 TRP A CA 1
ATOM 799 C C . TRP A 1 99 ? -3.679 0.332 -10.766 1.00 95.50 99 TRP A C 1
ATOM 801 O O . TRP A 1 99 ? -4.128 1.465 -10.551 1.00 95.50 99 TRP A O 1
ATOM 811 N N . VAL A 1 100 ? -2.432 -0.016 -10.466 1.00 95.88 100 VAL A N 1
ATOM 812 C CA . VAL A 1 100 ? -1.528 0.827 -9.686 1.00 95.88 100 VAL A CA 1
ATOM 813 C C . VAL A 1 100 ? -0.151 0.858 -10.330 1.00 95.88 100 VAL A C 1
ATOM 815 O O . VAL A 1 100 ? 0.416 -0.181 -10.657 1.00 95.88 100 VAL A O 1
ATOM 818 N N . LEU A 1 101 ? 0.402 2.060 -10.484 1.00 96.62 101 LEU A N 1
ATOM 819 C CA . LEU A 1 101 ? 1.796 2.272 -10.867 1.00 96.62 101 LEU A CA 1
ATOM 820 C C . LEU A 1 101 ? 2.620 2.723 -9.668 1.00 96.62 101 LEU A C 1
ATOM 822 O O . LEU A 1 101 ? 2.128 3.452 -8.809 1.00 96.62 101 LEU A O 1
ATOM 826 N N . THR A 1 102 ? 3.893 2.353 -9.652 1.00 96.38 102 THR A N 1
ATOM 827 C CA . THR A 1 102 ? 4.872 2.860 -8.685 1.00 96.38 102 THR A CA 1
ATOM 828 C C . THR A 1 102 ? 6.274 2.808 -9.278 1.00 96.38 102 THR A C 1
ATOM 830 O O . THR A 1 102 ? 6.605 1.886 -10.024 1.00 96.38 102 THR A O 1
ATOM 833 N N . LEU A 1 103 ? 7.096 3.800 -8.952 1.00 96.31 103 LEU A N 1
ATOM 834 C CA . LEU A 1 103 ? 8.494 3.863 -9.363 1.00 96.31 103 LEU A CA 1
ATOM 835 C C . LEU A 1 103 ? 9.367 3.506 -8.166 1.00 96.31 103 LEU A C 1
ATOM 837 O O . LEU A 1 103 ? 9.334 4.200 -7.151 1.00 96.31 103 LEU A O 1
ATOM 841 N N . GLU A 1 104 ? 10.154 2.443 -8.282 1.00 94.50 104 GLU A N 1
ATOM 842 C CA . GLU A 1 104 ? 11.181 2.149 -7.290 1.00 94.50 104 GLU A CA 1
ATOM 843 C C . GLU A 1 104 ? 12.291 3.204 -7.400 1.00 94.50 104 GLU A C 1
ATOM 845 O O . GLU A 1 104 ? 13.019 3.276 -8.389 1.00 94.50 104 GLU A O 1
ATOM 850 N N . GLU A 1 105 ? 12.416 4.050 -6.378 1.00 88.19 105 GLU A N 1
ATOM 851 C CA . GLU A 1 105 ? 13.200 5.291 -6.464 1.00 88.19 105 GLU A CA 1
ATOM 852 C C . GLU A 1 105 ? 14.700 5.053 -6.673 1.00 88.19 105 GLU A C 1
ATOM 854 O O . GLU A 1 105 ? 15.375 5.868 -7.295 1.00 88.19 105 GLU A O 1
ATOM 859 N N . LYS A 1 106 ? 15.234 3.939 -6.158 1.00 90.44 106 LYS A N 1
ATOM 860 C CA . LYS A 1 106 ? 16.670 3.629 -6.239 1.00 90.44 106 LYS A CA 1
ATOM 861 C C . LYS A 1 106 ? 17.084 3.005 -7.564 1.00 90.44 106 LYS A C 1
ATOM 863 O O . LYS A 1 106 ? 18.219 3.192 -7.986 1.00 90.44 106 LYS A O 1
ATOM 868 N N . THR A 1 107 ? 16.201 2.216 -8.165 1.00 94.06 107 THR A N 1
ATOM 869 C CA . THR A 1 107 ? 16.482 1.453 -9.390 1.00 94.06 107 THR A CA 1
ATOM 870 C C . THR A 1 107 ? 15.897 2.129 -10.625 1.00 94.06 107 THR A C 1
ATOM 872 O O . THR A 1 107 ? 16.225 1.744 -11.744 1.00 94.06 107 THR A O 1
ATOM 875 N N . SER A 1 108 ? 15.028 3.129 -10.436 1.00 94.88 108 SER A N 1
ATOM 876 C CA . SER A 1 108 ? 14.267 3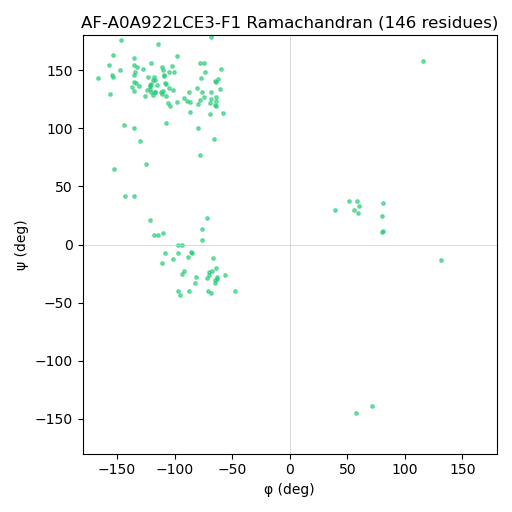.776 -11.505 1.00 94.88 108 SER A CA 1
ATOM 877 C C . SER A 1 108 ? 13.439 2.776 -12.325 1.00 94.88 108 SER A C 1
ATOM 879 O O . SER A 1 108 ? 13.191 2.991 -13.512 1.00 94.88 108 SER A O 1
ATOM 881 N N . ILE A 1 109 ? 13.008 1.675 -11.700 1.00 96.81 109 ILE A N 1
ATOM 882 C CA . ILE A 1 109 ? 12.149 0.669 -12.326 1.00 96.81 109 ILE A CA 1
ATOM 883 C C . ILE A 1 109 ? 10.689 1.017 -12.057 1.00 96.81 109 ILE A C 1
ATOM 885 O O . ILE A 1 109 ? 10.270 1.196 -10.910 1.00 96.81 109 ILE A O 1
ATOM 889 N N . LEU A 1 110 ? 9.902 1.099 -13.126 1.00 97.38 110 LEU A N 1
ATOM 890 C CA . LEU A 1 110 ? 8.464 1.287 -13.058 1.00 97.38 110 LEU A CA 1
ATOM 891 C C . LEU A 1 110 ? 7.757 -0.065 -12.996 1.00 97.38 110 LEU A C 1
ATOM 893 O O . LEU A 1 110 ? 7.864 -0.892 -13.907 1.00 97.38 110 LEU A O 1
ATOM 897 N N . TYR A 1 111 ? 6.957 -0.238 -11.951 1.00 98.00 111 TYR A N 1
ATOM 898 C CA . TYR A 1 111 ? 6.125 -1.413 -11.758 1.00 98.00 111 TYR A CA 1
ATOM 899 C C . TYR A 1 111 ? 4.643 -1.093 -11.949 1.00 98.00 111 TYR A C 1
ATOM 901 O O . TYR A 1 111 ? 4.169 -0.012 -11.594 1.00 98.00 111 TYR A O 1
ATOM 909 N N . LEU A 1 112 ? 3.915 -2.075 -12.480 1.00 97.62 112 LEU A N 1
ATOM 910 C CA . LEU A 1 112 ? 2.464 -2.079 -12.637 1.00 97.62 112 LEU A CA 1
ATOM 911 C C . LEU A 1 112 ? 1.864 -3.263 -11.885 1.00 97.62 112 LEU A C 1
ATOM 913 O O . LEU A 1 112 ? 2.294 -4.400 -12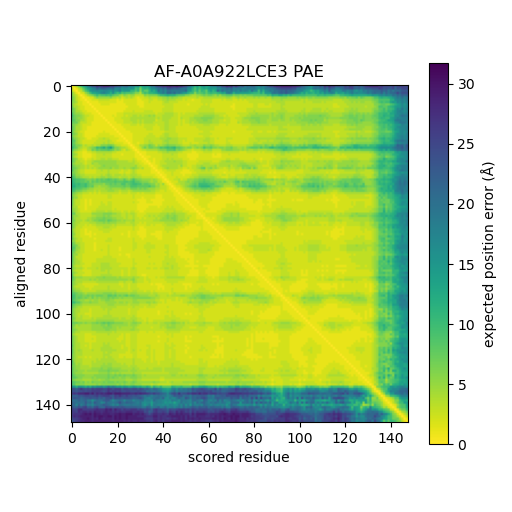.075 1.00 97.62 112 LEU A O 1
ATOM 917 N N . SER A 1 113 ? 0.836 -2.990 -11.097 1.00 97.94 113 SER A N 1
ATOM 918 C CA . SER A 1 113 ? -0.101 -3.987 -10.595 1.00 97.94 113 SER A CA 1
ATOM 919 C C . SER A 1 113 ? -1.453 -3.800 -11.277 1.00 97.94 113 SER A C 1
ATOM 921 O O . SER A 1 113 ? -1.842 -2.672 -11.584 1.00 97.94 113 SER A O 1
ATOM 923 N N . LEU A 1 114 ? -2.154 -4.907 -11.522 1.00 97.25 114 LEU A N 1
ATOM 924 C CA . LEU A 1 114 ? -3.518 -4.937 -12.063 1.00 97.25 114 LEU A CA 1
ATOM 925 C C . LEU A 1 114 ? -4.526 -5.511 -11.052 1.00 97.25 114 LEU A C 1
ATOM 927 O O . LEU A 1 114 ? -5.669 -5.774 -11.415 1.00 97.25 114 LEU A O 1
ATOM 931 N N . ASP A 1 115 ? -4.093 -5.743 -9.812 1.00 97.06 115 ASP A N 1
ATOM 932 C CA . ASP A 1 115 ? -4.804 -6.501 -8.782 1.00 97.06 115 ASP A CA 1
ATOM 933 C C . ASP A 1 115 ? -4.615 -5.898 -7.376 1.00 97.06 115 ASP A C 1
ATOM 935 O O . ASP A 1 115 ? -4.425 -6.623 -6.402 1.00 97.06 115 ASP A O 1
ATOM 939 N N . ASN A 1 116 ? -4.665 -4.566 -7.254 1.00 95.88 116 ASN A N 1
ATOM 940 C CA . ASN A 1 116 ? -4.535 -3.848 -5.977 1.00 95.88 116 ASN A CA 1
ATOM 941 C C . ASN A 1 116 ? -3.198 -4.097 -5.253 1.00 95.88 116 ASN A C 1
ATOM 943 O O . ASN A 1 116 ? -3.101 -4.082 -4.029 1.00 95.88 116 ASN A O 1
ATOM 947 N N . GLY A 1 117 ? -2.123 -4.292 -6.011 1.00 96.50 117 GLY A N 1
ATOM 948 C CA . GLY A 1 117 ? -0.775 -4.461 -5.476 1.00 96.50 117 GLY A CA 1
ATOM 949 C C . GLY A 1 117 ? -0.471 -5.865 -4.959 1.00 96.50 117 GLY A C 1
ATOM 950 O O . GLY A 1 117 ? 0.578 -6.041 -4.332 1.00 96.50 117 GLY A O 1
ATOM 951 N N . LYS A 1 118 ? -1.333 -6.857 -5.224 1.00 96.69 118 LYS A N 1
ATOM 952 C CA . LYS A 1 118 ? -1.073 -8.263 -4.873 1.00 96.69 118 LYS A CA 1
ATOM 953 C C . LYS A 1 118 ? 0.058 -8.838 -5.719 1.00 96.69 118 LYS A C 1
ATOM 955 O O . LYS A 1 118 ? 0.949 -9.504 -5.194 1.00 96.69 118 LYS A O 1
ATOM 960 N N . THR A 1 119 ? 0.067 -8.528 -7.013 1.00 97.69 119 THR A N 1
ATOM 961 C CA . THR A 1 119 ? 1.145 -8.872 -7.940 1.00 97.69 119 THR A CA 1
ATOM 962 C C . THR A 1 119 ? 1.645 -7.644 -8.691 1.00 97.69 119 THR A C 1
ATOM 964 O O . THR A 1 119 ? 0.924 -6.671 -8.911 1.00 97.69 119 THR A O 1
ATOM 967 N N . TRP A 1 120 ? 2.923 -7.678 -9.069 1.00 98.31 120 TRP A N 1
ATOM 968 C CA . TRP A 1 120 ? 3.604 -6.566 -9.721 1.00 98.31 120 TRP A CA 1
ATOM 969 C C . TRP A 1 120 ? 4.439 -7.053 -10.893 1.00 98.31 120 TRP A C 1
ATOM 971 O O . TRP A 1 120 ? 5.132 -8.068 -10.808 1.00 98.31 120 TRP A O 1
ATOM 981 N N . LYS A 1 121 ? 4.418 -6.280 -11.975 1.00 97.94 121 LYS A N 1
ATOM 982 C CA . LYS A 1 121 ? 5.229 -6.497 -13.166 1.00 97.94 121 LYS A CA 1
ATOM 983 C C . LYS A 1 121 ? 6.138 -5.296 -13.387 1.00 97.94 121 LYS A C 1
ATOM 985 O O . LYS A 1 121 ? 5.643 -4.174 -13.446 1.00 97.94 121 LYS A O 1
ATOM 990 N N . ASN A 1 122 ? 7.440 -5.533 -13.555 1.00 97.12 122 ASN A N 1
ATOM 991 C CA . ASN A 1 122 ? 8.332 -4.534 -14.142 1.00 97.12 122 ASN A CA 1
ATOM 992 C C . ASN A 1 122 ? 7.875 -4.296 -15.588 1.00 97.12 122 ASN A C 1
ATOM 994 O O . ASN A 1 122 ? 7.830 -5.232 -16.391 1.00 97.12 122 ASN A O 1
ATOM 998 N N . ILE A 1 123 ? 7.492 -3.060 -15.892 1.00 96.75 123 ILE A N 1
ATOM 999 C CA . ILE A 1 123 ? 7.059 -2.665 -17.232 1.00 96.75 123 ILE A CA 1
ATOM 1000 C C . ILE A 1 123 ? 8.050 -1.734 -17.929 1.00 96.75 123 ILE A C 1
ATOM 1002 O O . ILE A 1 123 ? 7.942 -1.574 -19.145 1.00 96.75 123 ILE A O 1
ATOM 1006 N N . HIS A 1 124 ? 8.987 -1.125 -17.193 1.00 96.31 124 HIS A N 1
ATOM 1007 C CA . HIS A 1 124 ? 10.067 -0.342 -17.778 1.00 96.31 124 HIS A CA 1
ATOM 1008 C C . HIS A 1 124 ? 11.194 -0.021 -16.781 1.00 96.31 124 HIS A C 1
ATOM 1010 O O . HIS A 1 124 ? 10.926 0.346 -15.641 1.00 96.31 124 HIS A O 1
ATOM 1016 N N . ASP A 1 125 ? 12.441 -0.016 -17.257 1.00 95.12 125 ASP A N 1
ATOM 1017 C CA . ASP A 1 125 ? 13.631 0.396 -16.494 1.00 95.12 125 ASP A CA 1
ATOM 1018 C C . ASP A 1 125 ? 14.052 1.849 -16.796 1.00 95.12 125 ASP A C 1
ATOM 1020 O O . ASP A 1 125 ? 13.696 2.392 -17.841 1.00 95.12 125 ASP A O 1
ATOM 1024 N N . ASN A 1 126 ? 14.870 2.467 -15.939 1.00 94.19 126 ASN A N 1
ATOM 1025 C CA . ASN A 1 126 ? 15.446 3.814 -16.124 1.00 94.19 126 ASN A CA 1
ATOM 1026 C C . ASN A 1 126 ? 14.422 4.961 -16.270 1.00 94.19 126 ASN A C 1
ATOM 1028 O O . ASN A 1 126 ? 14.698 5.978 -16.907 1.00 94.19 126 ASN A O 1
ATOM 1032 N N . VAL A 1 127 ? 13.229 4.817 -15.699 1.00 93.75 127 VAL A N 1
ATOM 1033 C CA . VAL A 1 127 ? 12.160 5.820 -15.779 1.00 93.75 127 VAL A CA 1
ATOM 1034 C C . VAL A 1 127 ? 12.450 6.991 -14.839 1.00 93.75 127 VAL A C 1
ATOM 1036 O O . VAL A 1 127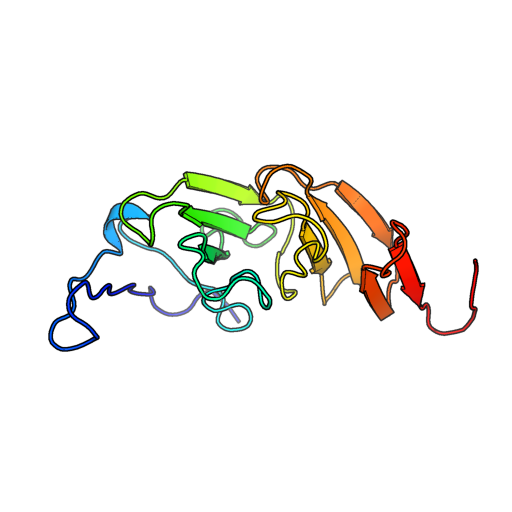 ? 12.729 6.797 -13.659 1.00 93.75 127 VAL A O 1
ATOM 1039 N N . VAL A 1 128 ? 12.332 8.218 -15.352 1.00 90.94 128 VAL A N 1
ATOM 1040 C CA . VAL A 1 128 ? 12.495 9.450 -14.559 1.00 90.94 128 VAL A CA 1
ATOM 1041 C C . VAL A 1 128 ? 11.143 10.004 -14.115 1.00 90.94 128 VAL A C 1
ATOM 1043 O O . VAL A 1 128 ? 11.003 10.463 -12.985 1.00 90.94 128 VAL A O 1
ATOM 1046 N N . ASP A 1 129 ? 10.139 9.957 -14.992 1.00 89.19 129 ASP A N 1
ATOM 1047 C CA . ASP A 1 129 ? 8.788 10.435 -14.693 1.00 89.19 129 ASP A CA 1
ATOM 1048 C C . ASP A 1 129 ? 7.729 9.604 -15.428 1.00 89.19 129 ASP A C 1
ATOM 1050 O O . ASP A 1 129 ? 7.977 9.057 -16.508 1.00 89.19 129 ASP A O 1
ATOM 1054 N N . TYR A 1 130 ? 6.548 9.502 -14.820 1.00 92.62 130 TYR A N 1
ATOM 1055 C CA . TYR A 1 130 ? 5.450 8.657 -15.275 1.00 92.62 130 TYR A CA 1
ATOM 1056 C C . TYR A 1 130 ? 4.099 9.191 -14.794 1.00 92.62 130 TYR A C 1
ATOM 1058 O O . TYR A 1 130 ? 3.948 9.721 -13.690 1.00 92.62 130 TYR A O 1
ATOM 1066 N N . PHE A 1 131 ? 3.079 9.004 -15.622 1.00 89.56 131 PHE A N 1
ATOM 1067 C CA . PHE A 1 131 ? 1.699 9.311 -15.271 1.00 89.56 131 PHE A CA 1
ATOM 1068 C C . PHE A 1 131 ? 0.731 8.509 -16.138 1.00 89.56 131 PHE A C 1
ATOM 1070 O O . PHE A 1 131 ? 1.027 8.136 -17.276 1.00 89.56 131 PHE A O 1
ATOM 1077 N N . TRP A 1 132 ? -0.463 8.277 -15.601 1.00 88.69 132 TRP A N 1
ATOM 1078 C CA . TRP A 1 132 ? -1.581 7.762 -16.377 1.00 88.69 132 TRP A CA 1
ATOM 1079 C C . TRP A 1 132 ? -2.047 8.822 -17.378 1.00 88.69 132 TRP A C 1
ATOM 1081 O O . TRP A 1 132 ? -2.395 9.932 -16.969 1.00 88.69 132 TRP A O 1
ATOM 1091 N N . LEU A 1 133 ? -2.111 8.505 -18.677 1.00 77.75 133 LEU A N 1
ATOM 1092 C CA . LEU A 1 133 ? -2.817 9.389 -19.602 1.00 77.75 133 LEU A CA 1
ATOM 1093 C C . LEU A 1 133 ? -4.322 9.286 -19.425 1.00 77.75 133 LEU A C 1
ATOM 1095 O O . LEU A 1 133 ? -4.902 8.212 -19.259 1.00 77.75 133 LEU A O 1
ATOM 1099 N N . VAL A 1 134 ? -4.969 10.417 -19.684 1.00 64.06 134 VAL A N 1
ATOM 1100 C CA . VAL A 1 134 ? -6.416 10.546 -19.852 1.00 64.06 134 VAL A CA 1
ATOM 1101 C C . VAL A 1 134 ? -6.884 9.926 -21.184 1.00 64.06 134 VAL A C 1
ATOM 1103 O O . VAL A 1 134 ? -7.927 10.295 -21.680 1.00 64.06 134 VAL A O 1
ATOM 1106 N N . ILE A 1 135 ? -6.153 8.990 -21.789 1.00 55.75 135 ILE A N 1
ATOM 1107 C CA . ILE A 1 135 ? -6.534 8.204 -22.978 1.00 55.75 135 ILE A CA 1
ATOM 1108 C C . ILE A 1 135 ? -5.783 6.866 -22.913 1.00 55.75 135 ILE A C 1
ATOM 1110 O O . ILE A 1 135 ? -4.871 6.632 -23.688 1.00 55.75 135 ILE A O 1
ATOM 1114 N N . CYS A 1 136 ? -6.088 6.039 -21.906 1.00 50.44 136 CYS A N 1
ATOM 1115 C CA . CYS A 1 136 ? -5.673 4.629 -21.746 1.00 50.44 136 CYS A CA 1
ATOM 1116 C C . CYS A 1 136 ? -4.234 4.232 -22.161 1.00 50.44 136 CYS A C 1
ATOM 1118 O O . CYS A 1 136 ? -4.010 3.088 -22.546 1.00 50.44 136 CYS A O 1
ATOM 1120 N N . LYS A 1 137 ? -3.250 5.134 -22.081 1.00 55.00 137 LYS A N 1
ATOM 1121 C CA . LYS A 1 137 ? -1.859 4.860 -22.461 1.00 55.00 137 LYS A CA 1
ATOM 1122 C C . LYS A 1 137 ? -0.919 5.392 -21.378 1.00 55.00 137 LYS A C 1
ATOM 1124 O O . LYS A 1 137 ? -1.147 6.446 -20.794 1.00 55.00 137 LYS A O 1
ATOM 1129 N N . LEU A 1 138 ? 0.113 4.635 -21.048 1.00 62.75 138 LEU A N 1
ATOM 1130 C CA . LEU A 1 138 ? 1.156 5.074 -20.126 1.00 62.75 138 LEU A CA 1
ATOM 1131 C C . LEU A 1 138 ? 2.148 5.967 -20.883 1.00 62.75 138 LEU A C 1
ATOM 1133 O O . LEU A 1 138 ? 2.547 5.608 -21.989 1.00 62.75 138 LEU A O 1
ATOM 1137 N N . ILE A 1 139 ? 2.544 7.108 -20.309 1.00 66.12 139 ILE A N 1
ATOM 1138 C CA . ILE A 1 139 ? 3.692 7.891 -20.798 1.00 66.12 139 ILE A CA 1
ATOM 1139 C C . ILE A 1 139 ? 4.850 7.734 -19.830 1.00 66.12 139 ILE A C 1
ATOM 1141 O O . ILE A 1 139 ? 4.670 7.834 -18.617 1.00 66.12 139 ILE A O 1
ATOM 1145 N N . LEU A 1 140 ? 6.038 7.568 -20.405 1.00 71.25 140 LEU A N 1
ATOM 1146 C CA . LEU A 1 140 ? 7.308 7.503 -19.703 1.00 71.25 140 LEU A CA 1
ATOM 1147 C C . LEU A 1 140 ? 8.213 8.614 -20.217 1.00 71.25 140 LEU A C 1
ATOM 1149 O O . LEU A 1 140 ? 8.277 8.867 -21.423 1.00 71.25 140 LEU A O 1
ATOM 1153 N N . ARG A 1 141 ? 8.903 9.293 -19.302 1.00 61.28 141 ARG A N 1
ATOM 1154 C CA . ARG A 1 141 ? 10.009 10.187 -19.647 1.00 61.28 141 ARG A CA 1
ATOM 1155 C C . ARG A 1 141 ? 11.315 9.583 -19.152 1.00 61.28 141 ARG A C 1
ATOM 1157 O O . ARG A 1 141 ? 11.443 9.251 -17.975 1.00 61.28 141 ARG 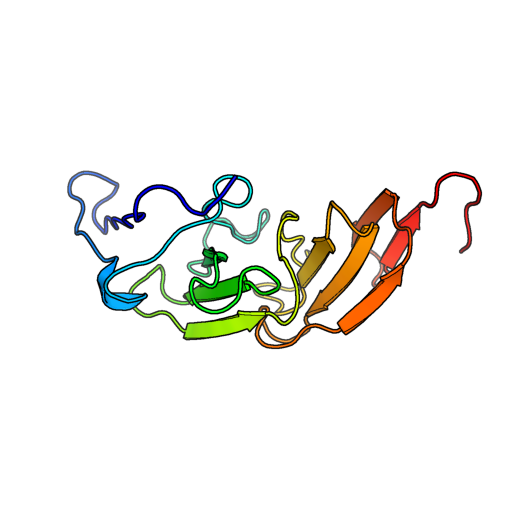A O 1
ATOM 1164 N N . TYR A 1 142 ? 12.283 9.512 -20.056 1.00 70.31 142 TYR A N 1
ATOM 1165 C CA . TYR A 1 142 ? 13.683 9.206 -19.766 1.00 70.31 142 TYR A CA 1
ATOM 1166 C C . TYR A 1 142 ? 14.482 10.500 -19.790 1.00 70.31 142 TYR A C 1
ATOM 1168 O O . TYR A 1 142 ? 14.128 11.447 -20.501 1.00 70.31 142 TYR A O 1
ATOM 1176 N N . SER A 1 143 ? 15.594 10.542 -19.064 1.00 53.72 143 SER A N 1
ATOM 1177 C CA . SER A 1 143 ? 16.599 11.584 -19.246 1.00 53.72 143 SER A CA 1
ATOM 1178 C C . SER A 1 143 ? 17.226 11.440 -20.639 1.00 53.72 143 SER A C 1
ATOM 1180 O O . SER A 1 143 ? 18.190 10.703 -20.814 1.00 53.72 143 SER A O 1
ATOM 1182 N N . GLY A 1 144 ? 16.653 12.113 -21.642 1.00 52.44 144 GLY A N 1
ATOM 1183 C CA . GLY A 1 144 ? 17.308 12.341 -22.933 1.00 52.44 144 GLY A CA 1
ATOM 1184 C C . GLY A 1 144 ? 16.520 12.037 -24.207 1.00 52.44 144 GLY A C 1
ATOM 1185 O O . GLY A 1 144 ? 16.960 12.498 -25.250 1.00 52.44 144 GLY A O 1
ATOM 1186 N N . LEU A 1 145 ? 15.374 11.345 -24.190 1.00 42.59 145 LEU A N 1
ATOM 1187 C CA . LEU A 1 145 ? 14.588 11.130 -25.419 1.00 42.59 145 LEU A CA 1
ATOM 1188 C C . LEU A 1 145 ? 13.104 10.862 -25.113 1.00 42.59 145 LEU A C 1
ATOM 1190 O O . LEU A 1 145 ? 12.768 9.999 -24.304 1.00 42.59 145 LEU A O 1
ATOM 1194 N N . PHE A 1 146 ? 12.210 11.591 -25.785 1.00 36.91 146 PHE A N 1
ATOM 1195 C CA . PHE A 1 146 ? 10.786 11.252 -25.868 1.00 36.91 146 PHE A CA 1
ATOM 1196 C C . PHE A 1 146 ? 10.606 10.119 -26.890 1.00 36.91 146 PHE A C 1
ATOM 1198 O O . PHE A 1 146 ? 10.960 10.301 -28.053 1.00 36.91 146 PHE A O 1
ATOM 1205 N N . MET A 1 147 ? 10.001 8.994 -26.502 1.00 46.97 147 MET A N 1
ATOM 1206 C CA . MET A 1 147 ? 9.433 8.026 -27.452 1.00 46.97 147 MET A CA 1
ATOM 1207 C C . MET A 1 147 ? 7.929 7.852 -27.192 1.00 46.97 147 MET A C 1
ATOM 1209 O O . MET A 1 147 ? 7.483 7.882 -26.046 1.00 46.97 147 MET A O 1
ATOM 1213 N N . LYS A 1 148 ? 7.158 7.789 -28.286 1.00 40.91 148 LYS A N 1
ATOM 1214 C CA . LYS A 1 148 ? 5.682 7.759 -28.348 1.00 40.91 148 LYS A CA 1
ATOM 1215 C C . LYS A 1 148 ? 5.101 6.359 -28.172 1.00 40.91 148 LYS A C 1
ATOM 1217 O O . LYS A 1 148 ? 5.738 5.403 -28.648 1.00 40.91 148 LYS A O 1
#

Nearest PDB structures (foldseek):
  5mrh-assembly1_A  TM=9.046E-01  e=2.751E-07  Homo sapiens
  4po7-assembly1_A  TM=9.036E-01  e=5.059E-07  Homo sapiens
  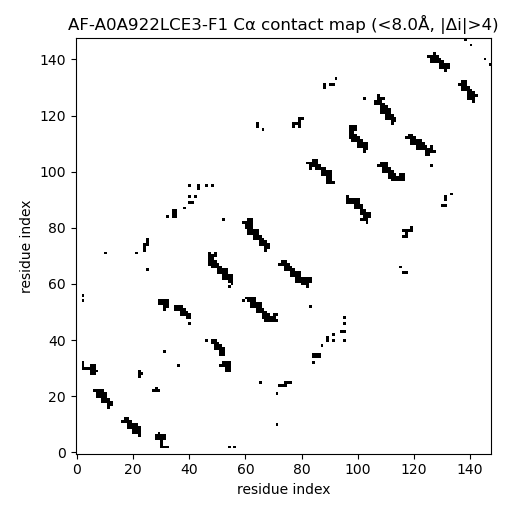5nnj-assembly2_D  TM=8.798E-01  e=5.651E-07  Mus musculus
  5nnj-assembly2_C  TM=8.804E-01  e=1.371E-06  Mus musculus
  5nmt-assembly1_A  TM=8.829E-01  e=1.531E-06  Mus musculus

pLDDT: mean 89.1, std 13.34, range [36.91, 98.31]

Radius of gyration: 16.17 Å; Cα contacts (8 Å, |Δi|>4): 307; chains: 1; bounding box: 35×23×48 Å

Sequence (148 aa):
SGPGLTSDIYRSDNNGKTFTKITQQLGESIYIRRENGLQRHQNQRDSKELFVICYDVENTTRSMIFVTEDGGSTWERSSVPFVLSGQLRFYPRERLSPWVLTLEEKTSILYLSLDNGKTWKNIHDNVVDYFWLVICKLILRYSGLFMK